Protein 5ZNG (pdb70)

B-factor: mean 65.65, std 22.38, range [36.51, 141.15]

Nearest PDB structures (foldseek):
  5zng-assembly1_C  TM=1.016E+00  e=1.341E-11  Pyricularia grisea
  2myv-assembly1_A  TM=9.259E-01  e=1.527E-09  Pyricularia grisea
  7nmm-assembly2_J  TM=7.845E-01  e=1.694E-03  Pyricularia oryzae B157
  6fud-assembly1_B  TM=8.196E-01  e=1.757E-02  Pyricularia oryzae
  7zjy-assembly1_A  TM=5.813E-01  e=7.745E-02  Pyricularia oryzae

Secondary structure (DSSP, 8-state):
-TTTT-EEEEEEEE---SHHHHHHHHHHHHTSTTEEEEEEETTTT-EEEEEEES--HHHHHHHHHHHHS-EEEEEEEE-/--SSEEEEEEETTEEEEEEEE-TTEEEEETTEEEEE-TTS-EESSB-TTS-EEEEEE-TT--

Structure (mmCIF, N/CA/C/O backbone):
data_5ZNG
#
_entry.id   5ZNG
#
_cell.length_a   66.721
_cell.length_b   66.721
_cell.length_c   108.328
_cell.angle_alpha   90.00
_cell.angle_beta   90.00
_cell.angle_gamma   120.00
#
_symmetry.space_group_name_H-M   'P 31 2 1'
#
loop_
_entity.id
_entity.type
_entity.pdbx_description
1 polymer 'NBS-LRR type protein'
2 polymer AVR1-CO39
3 water water
#
loop_
_atom_site.group_PDB
_atom_site.id
_atom_site.type_symbol
_atom_site.label_atom_id
_atom_site.label_alt_id
_atom_site.label_comp_id
_atom_site.label_asym_id
_atom_site.label_entity_id
_atom_site.label_seq_id
_atom_site.pdbx_PDB_ins_code
_atom_site.Cartn_x
_atom_site.Cartn_y
_atom_site.Cartn_z
_atom_site.occupancy
_atom_site.B_iso_or_equiv
_atom_site.auth_seq_id
_atom_site.auth_comp_id
_atom_site.auth_asym_id
_atom_site.auth_atom_id
_atom_site.pdbx_PDB_model_num
ATOM 1 N N . SER A 1 12 ? -10.421 15.124 -17.173 1.00 112.84 991 SER A N 1
ATOM 2 C CA . SER A 1 12 ? -10.154 16.061 -18.260 1.00 109.01 991 SER A CA 1
ATOM 3 C C . SER A 1 12 ? -9.300 17.243 -17.766 1.00 113.93 991 SER A C 1
ATOM 4 O O . SER A 1 12 ? -8.792 17.218 -16.644 1.00 119.25 991 SER A O 1
ATOM 7 N N . ALA A 1 13 ? -9.137 18.270 -18.609 1.00 110.45 992 ALA A N 1
ATOM 8 C CA . ALA A 1 13 ? -8.253 19.391 -18.295 1.00 101.55 992 ALA A CA 1
ATOM 9 C C . ALA A 1 13 ? -8.858 20.385 -17.308 1.00 109.41 992 ALA A C 1
ATOM 10 O O . ALA A 1 13 ? -8.110 21.137 -16.670 1.00 124.94 992 ALA A O 1
ATOM 12 N N . LEU A 1 14 ? -10.186 20.412 -17.170 1.00 106.46 993 LEU A N 1
ATOM 13 C CA . LEU A 1 14 ? -10.859 21.318 -16.247 1.00 100.48 993 LEU A CA 1
ATOM 14 C C . LEU A 1 14 ? -11.528 20.587 -15.088 1.00 102.03 993 LEU A C 1
ATOM 15 O O . LEU A 1 14 ? -12.482 21.110 -14.504 1.00 103.53 993 LEU A O 1
ATOM 20 N N . THR A 1 15 ? -11.048 19.393 -14.742 1.00 105.81 994 THR A N 1
ATOM 21 C CA . THR A 1 15 ? -11.602 18.656 -13.610 1.00 115.40 994 THR A CA 1
ATOM 22 C C . THR A 1 15 ? -11.424 19.442 -12.313 1.00 116.98 994 THR A C 1
ATOM 23 O O . THR A 1 15 ? -10.318 19.881 -11.984 1.00 113.43 994 THR A O 1
ATOM 27 N N . GLY A 1 16 ? -12.529 19.624 -11.582 1.00 111.03 995 GLY A N 1
ATOM 28 C CA . GLY A 1 16 ? -12.525 20.331 -10.319 1.00 110.23 995 GLY A CA 1
ATOM 29 C C . GLY A 1 16 ? -12.590 21.842 -10.408 1.00 101.51 995 GLY A C 1
ATOM 30 O O . GLY A 1 16 ? -12.812 22.493 -9.379 1.00 103.71 995 GLY A O 1
ATOM 31 N N . GLN A 1 17 ? -12.414 22.425 -11.594 1.00 92.98 996 GLN A N 1
ATOM 32 C CA . GLN A 1 17 ? -12.356 23.871 -11.765 1.00 95.41 996 GLN A CA 1
ATOM 33 C C . GLN A 1 17 ? -13.707 24.421 -12.207 1.00 96.37 996 GLN A C 1
ATOM 34 O O . GLN A 1 17 ? -14.375 23.848 -13.071 1.00 80.43 996 GLN A O 1
ATOM 40 N N . ARG A 1 18 ? -14.091 25.546 -11.609 1.00 83.51 997 ARG A N 1
ATOM 41 C CA . ARG A 1 18 ? -15.252 26.320 -12.027 1.00 82.37 997 ARG A CA 1
ATOM 42 C C . ARG A 1 18 ? -14.865 27.147 -13.253 1.00 75.46 997 ARG A C 1
ATOM 43 O O . ARG A 1 18 ? -14.026 28.052 -13.159 1.00 79.56 997 ARG A O 1
ATOM 51 N N . THR A 1 19 ? -15.479 26.847 -14.399 1.00 61.86 998 THR A N 1
ATOM 52 C CA . THR A 1 19 ? -15.191 27.516 -15.661 1.00 68.93 998 THR A CA 1
ATOM 53 C C . THR A 1 19 ? -16.437 28.177 -16.241 1.00 70.20 998 THR A C 1
ATOM 54 O O . THR A 1 19 ? -17.570 27.706 -16.070 1.00 58.54 998 THR A O 1
ATOM 58 N N . LYS A 1 20 ? -16.195 29.281 -16.934 1.00 54.76 999 LYS A N 1
ATOM 59 C CA . LYS A 1 20 ? -17.126 29.902 -17.861 1.00 54.72 999 LYS A CA 1
ATOM 60 C C . LYS A 1 20 ? -16.624 29.601 -19.272 1.00 56.06 999 LYS A C 1
ATOM 61 O O . LYS A 1 20 ? -15.450 29.836 -19.576 1.00 52.96 999 LYS A O 1
ATOM 67 N N . ILE A 1 21 ? -17.495 29.052 -20.115 1.00 60.08 1000 ILE A N 1
ATOM 68 C CA . ILE A 1 21 ? -17.142 28.590 -21.455 1.00 52.50 1000 ILE A CA 1
ATOM 69 C C . ILE A 1 21 ? -18.059 29.290 -22.442 1.00 54.73 1000 ILE A C 1
ATOM 70 O O . ILE A 1 21 ? -19.285 29.188 -22.325 1.00 47.73 1000 ILE A O 1
ATOM 75 N N . VAL A 1 22 ? -17.487 29.974 -23.428 1.00 48.39 1001 VAL A N 1
ATOM 76 C CA . VAL A 1 22 ? -18.292 30.729 -24.390 1.00 51.53 1001 VAL A CA 1
ATOM 77 C C . VAL A 1 22 ? -18.214 30.029 -25.744 1.00 49.63 1001 VAL A C 1
ATOM 78 O O . VAL A 1 22 ? -17.117 29.819 -26.273 1.00 46.91 1001 VAL A O 1
ATOM 82 N N . VAL A 1 23 ? -19.371 29.678 -26.311 1.00 46.17 1002 VAL A N 1
ATOM 83 C CA . VAL A 1 23 ? -19.458 28.994 -27.604 1.00 41.68 1002 VAL A CA 1
ATOM 84 C C . VAL A 1 23 ? -20.348 29.810 -28.537 1.00 43.36 1002 VAL A C 1
ATOM 85 O O . VAL A 1 23 ? -21.483 30.140 -28.177 1.00 48.92 1002 VAL A O 1
ATOM 89 N N . LYS A 1 24 ? -19.853 30.104 -29.736 1.00 43.88 1003 LYS A N 1
ATOM 90 C CA . LYS A 1 24 ? -20.702 30.658 -30.783 1.00 44.12 1003 LYS A CA 1
ATOM 91 C C . LYS A 1 24 ? -21.414 29.507 -31.482 1.00 45.40 1003 LYS A C 1
ATOM 92 O O . LYS A 1 24 ? -20.766 28.565 -31.934 1.00 48.10 1003 LYS A O 1
ATOM 98 N N . VAL A 1 25 ? -22.743 29.573 -31.543 1.00 43.00 1004 VAL A N 1
ATOM 99 C CA . VAL A 1 25 ? -23.583 28.504 -32.074 1.00 45.44 1004 VAL A CA 1
ATOM 100 C C . VAL A 1 25 ? -24.531 29.093 -33.116 1.00 50.24 1004 VAL A C 1
ATOM 101 O O . VAL A 1 25 ? -25.049 30.199 -32.942 1.00 46.90 1004 VAL A O 1
ATOM 105 N N . HIS A 1 26 ? -24.777 28.347 -34.188 1.00 49.32 1005 HIS A N 1
ATOM 106 C CA . HIS A 1 26 ? -25.814 28.716 -35.152 1.00 44.57 1005 HIS A CA 1
ATOM 107 C C . HIS A 1 26 ? -27.196 28.485 -34.536 1.00 47.54 1005 HIS A C 1
ATOM 108 O O . HIS A 1 26 ? -27.609 27.339 -34.354 1.00 51.23 1005 HIS A O 1
ATOM 115 N N . MET A 1 27 ? -27.907 29.563 -34.191 1.00 45.80 1006 MET A N 1
ATOM 116 C CA . MET A 1 27 ? -29.224 29.467 -33.547 1.00 47.73 1006 MET A CA 1
ATOM 117 C C . MET A 1 27 ? -30.084 30.627 -34.027 1.00 52.22 1006 MET A C 1
ATOM 118 O O . MET A 1 27 ? -30.367 31.565 -33.277 1.00 59.55 1006 MET A O 1
ATOM 123 N N . PRO A 1 28 ? -30.533 30.589 -35.286 1.00 51.39 1007 PRO A N 1
ATOM 124 C CA . PRO A 1 28 ? -31.155 31.789 -35.869 1.00 64.21 1007 PRO A CA 1
ATOM 125 C C . PRO A 1 28 ? -32.572 32.093 -35.391 1.00 73.31 1007 PRO A C 1
ATOM 126 O O . PRO A 1 28 ? -33.136 33.098 -35.836 1.00 81.14 1007 PRO A O 1
ATOM 130 N N . CYS A 1 29 ? -33.188 31.281 -34.530 1.00 70.15 1008 CYS A N 1
ATOM 131 C CA . CYS A 1 29 ? -34.535 31.577 -34.053 1.00 68.45 1008 CYS A CA 1
ATOM 132 C C . CYS A 1 29 ? -34.692 31.075 -32.626 1.00 64.19 1008 CYS A C 1
ATOM 133 O O . CYS A 1 29 ? -33.813 30.407 -32.081 1.00 61.89 1008 CYS A O 1
ATOM 136 N N . GLY A 1 30 ? -35.847 31.395 -32.030 1.00 56.87 1009 GLY A N 1
ATOM 137 C CA . GLY A 1 30 ? -36.096 31.032 -30.645 1.00 62.06 1009 GLY A CA 1
ATOM 138 C C . GLY A 1 30 ? -36.170 29.534 -30.413 1.00 60.93 1009 GLY A C 1
ATOM 139 O O . GLY A 1 30 ? -35.784 29.050 -29.348 1.00 66.85 1009 GLY A O 1
ATOM 140 N N . LYS A 1 31 ? -36.674 28.782 -31.393 1.00 59.12 1010 LYS A N 1
ATOM 141 C CA . LYS A 1 31 ? -36.725 27.326 -31.271 1.00 60.72 1010 LYS A CA 1
ATOM 142 C C . LYS A 1 31 ? -35.323 26.737 -31.190 1.00 62.73 1010 LYS A C 1
ATOM 143 O O . LYS A 1 31 ? -35.040 25.880 -30.345 1.00 63.90 1010 LYS A O 1
ATOM 149 N N . SER A 1 32 ? -34.426 27.180 -32.075 1.00 60.46 1011 SER A N 1
ATOM 150 C CA . SER A 1 32 ? -33.089 26.610 -32.071 1.00 61.77 1011 SER A CA 1
ATOM 151 C C . SER A 1 32 ? -32.280 27.103 -30.874 1.00 55.94 1011 SER A C 1
ATOM 152 O O . SER A 1 32 ? -31.410 26.375 -30.386 1.00 59.09 1011 SER A O 1
ATOM 155 N N . ARG A 1 33 ? -32.573 28.310 -30.364 1.00 49.10 1012 ARG A N 1
ATOM 156 C CA . ARG A 1 33 ? -31.912 28.780 -29.142 1.00 56.19 1012 ARG A CA 1
ATOM 157 C C . ARG A 1 33 ? -32.311 27.937 -27.938 1.00 56.15 1012 ARG A C 1
ATOM 158 O O . ARG A 1 33 ? -31.461 27.579 -27.113 1.00 53.88 1012 ARG A O 1
ATOM 166 N N . ALA A 1 34 ? -33.601 27.620 -27.815 1.00 59.08 1013 ALA A N 1
ATOM 167 C CA . ALA A 1 34 ? -34.052 26.746 -26.734 1.00 58.01 1013 ALA A CA 1
ATOM 168 C C . ALA A 1 34 ? -33.408 25.371 -26.845 1.00 52.93 1013 ALA A C 1
ATOM 169 O O . ALA A 1 34 ? -32.992 24.789 -25.838 1.00 60.96 1013 ALA A O 1
ATOM 171 N N . LYS A 1 35 ? -33.321 24.838 -28.067 1.00 56.15 1014 LYS A N 1
ATOM 172 C CA . LYS A 1 35 ? -32.718 23.527 -28.277 1.00 64.72 1014 LYS A CA 1
ATOM 173 C C . LYS A 1 35 ? -31.238 23.536 -27.913 1.00 62.21 1014 LYS A C 1
ATOM 174 O O . LYS A 1 35 ? -30.751 22.610 -27.250 1.00 59.42 1014 LYS A O 1
ATOM 180 N N . ALA A 1 36 ? -30.505 24.573 -28.336 1.00 46.52 1015 ALA A N 1
ATOM 181 C CA . ALA A 1 36 ? -29.075 24.610 -28.069 1.00 44.70 1015 ALA A CA 1
ATOM 182 C C . ALA A 1 36 ? -28.796 24.774 -26.576 1.00 47.45 1015 ALA A C 1
ATOM 183 O O . ALA A 1 36 ? -27.858 24.170 -26.050 1.00 46.54 1015 ALA A O 1
ATOM 185 N N . MET A 1 37 ? -29.586 25.591 -25.875 1.00 45.74 1016 MET A N 1
ATOM 186 C CA . MET A 1 37 ? -29.380 25.735 -24.437 1.00 46.67 1016 MET A CA 1
ATOM 187 C C . MET A 1 37 ? -29.615 24.414 -23.729 1.00 45.75 1016 MET A C 1
ATOM 188 O O . MET A 1 37 ? -28.817 23.997 -22.882 1.00 49.03 1016 MET A O 1
ATOM 193 N N . ALA A 1 38 ? -30.713 23.734 -24.073 1.00 49.43 1017 ALA A N 1
ATOM 194 C CA . ALA A 1 38 ? -31.001 22.442 -23.459 1.00 51.98 1017 ALA A CA 1
ATOM 195 C C . ALA A 1 38 ? -29.893 21.435 -23.744 1.00 50.90 1017 ALA A C 1
ATOM 196 O O . ALA A 1 38 ? -29.534 20.635 -22.870 1.00 52.63 1017 ALA A O 1
ATOM 198 N N . LEU A 1 39 ? -29.317 21.475 -24.954 1.00 47.19 1018 LEU A N 1
ATOM 199 C CA . LEU A 1 39 ? -28.202 20.583 -25.274 1.00 47.54 1018 LEU A CA 1
ATOM 200 C C . LEU A 1 39 ? -27.006 20.854 -24.380 1.00 47.57 1018 LEU A C 1
ATOM 201 O O . LEU A 1 39 ? -26.437 19.933 -23.781 1.00 50.24 1018 LEU A O 1
ATOM 206 N N . ALA A 1 40 ? -26.579 22.116 -24.318 1.00 39.58 1019 ALA A N 1
ATOM 207 C CA . ALA A 1 40 ? -25.478 22.474 -23.433 1.00 41.53 1019 ALA A CA 1
ATOM 208 C C . ALA A 1 40 ? -25.769 22.060 -22.000 1.00 43.65 1019 ALA A C 1
ATOM 209 O O . ALA A 1 40 ? -24.897 21.518 -21.315 1.00 44.11 1019 ALA A O 1
ATOM 211 N N . ALA A 1 41 ? -26.996 22.298 -21.529 1.00 43.35 1020 ALA A N 1
ATOM 212 C CA . ALA A 1 41 ? -27.340 21.954 -20.153 1.00 44.31 1020 ALA A CA 1
ATOM 213 C C . ALA A 1 41 ? -27.233 20.464 -19.876 1.00 52.82 1020 ALA A C 1
ATOM 214 O O . ALA A 1 41 ? -27.128 20.074 -18.709 1.00 50.72 1020 ALA A O 1
ATOM 216 N N . SER A 1 42 ? -27.271 19.618 -20.909 1.00 51.67 1021 SER A N 1
ATOM 217 C CA . SER A 1 42 ? -27.211 18.178 -20.688 1.00 47.02 1021 SER A CA 1
ATOM 218 C C . SER A 1 42 ? -25.787 17.675 -20.493 1.00 52.18 1021 SER A C 1
ATOM 219 O O . SER A 1 42 ? -25.597 16.492 -20.192 1.00 60.55 1021 SER A O 1
ATOM 222 N N . VAL A 1 43 ? -24.790 18.526 -20.654 1.00 47.25 1022 VAL A N 1
ATOM 223 C CA . VAL A 1 43 ? -23.401 18.076 -20.568 1.00 50.93 1022 VAL A CA 1
ATOM 224 C C . VAL A 1 43 ? -22.974 18.038 -19.108 1.00 57.64 1022 VAL A C 1
ATOM 225 O O . VAL A 1 43 ? -23.247 18.970 -18.337 1.00 48.20 1022 VAL A O 1
ATOM 229 N N . ASN A 1 44 ? -22.298 16.959 -18.728 1.00 61.07 1023 ASN A N 1
ATOM 230 C CA . ASN A 1 44 ? -21.967 16.737 -17.329 1.00 64.45 1023 ASN A CA 1
ATOM 231 C C . ASN A 1 44 ? -21.212 17.935 -16.759 1.00 65.64 1023 ASN A C 1
ATOM 232 O O . ASN A 1 44 ? -20.301 18.470 -17.400 1.00 57.42 1023 ASN A O 1
ATOM 237 N N . GLY A 1 45 ? -21.627 18.389 -15.576 1.00 58.02 1024 GLY A N 1
ATOM 238 C CA . GLY A 1 45 ? -20.991 19.506 -14.913 1.00 51.31 1024 GLY A CA 1
ATOM 239 C C . GLY A 1 45 ? -21.619 20.864 -15.171 1.00 59.45 1024 GLY A C 1
ATOM 240 O O . GLY A 1 45 ? -21.245 21.836 -14.501 1.00 54.28 1024 GLY A O 1
ATOM 241 N N . VAL A 1 46 ? -22.554 20.978 -16.112 1.00 55.36 1025 VAL A N 1
ATOM 242 C CA . VAL A 1 46 ? -23.087 22.292 -16.464 1.00 50.94 1025 VAL A CA 1
ATOM 243 C C . VAL A 1 46 ? -24.146 22.711 -15.450 1.00 57.33 1025 VAL A C 1
ATOM 244 O O . VAL A 1 46 ? -25.114 21.979 -15.192 1.00 50.26 1025 VAL A O 1
ATOM 248 N N . ASP A 1 47 ? -23.953 23.895 -14.860 1.00 50.57 1026 ASP A N 1
ATOM 249 C CA . ASP A 1 47 ? -24.882 24.449 -13.882 1.00 57.55 1026 ASP A CA 1
ATOM 250 C C . ASP A 1 47 ? -25.866 25.443 -14.486 1.00 55.51 1026 ASP A C 1
ATOM 251 O O . ASP A 1 47 ? -27.033 25.486 -14.065 1.00 45.50 1026 ASP A O 1
ATOM 256 N N . SER A 1 48 ? -25.421 26.255 -15.449 1.00 44.53 1027 SER A N 1
ATOM 257 C CA . SER A 1 48 ? -26.265 27.285 -16.047 1.00 47.15 1027 SER A CA 1
ATOM 258 C C . SER A 1 48 ? -25.812 27.546 -17.475 1.00 50.45 1027 SER A C 1
ATOM 259 O O . SER A 1 48 ? -24.641 27.365 -17.813 1.00 44.91 1027 SER A O 1
ATOM 262 N N . VAL A 1 49 ? -26.753 27.996 -18.299 1.00 43.28 1028 VAL A N 1
ATOM 263 C CA . VAL A 1 49 ? -26.501 28.389 -19.679 1.00 42.87 1028 VAL A CA 1
ATOM 264 C C . VAL A 1 49 ? -27.203 29.715 -19.915 1.00 52.29 1028 VAL A C 1
ATOM 265 O O . VAL A 1 49 ? -28.344 29.905 -19.482 1.00 50.29 1028 VAL A O 1
ATOM 269 N N . GLU A 1 50 ? -26.539 30.619 -20.625 1.00 51.75 1029 GLU A N 1
ATOM 270 C CA . GLU A 1 50 ? -27.092 31.934 -20.907 1.00 48.24 1029 GLU A CA 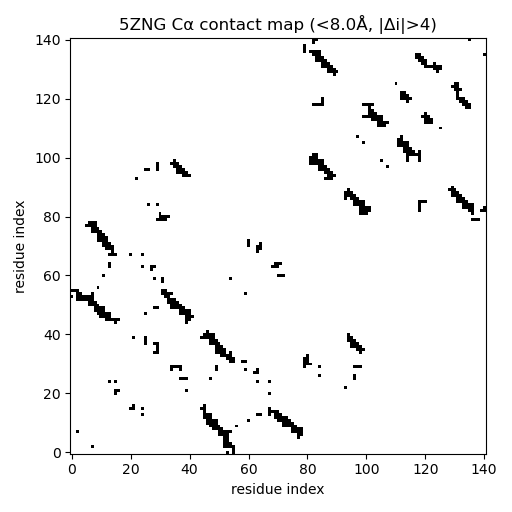1
ATOM 271 C C . GLU A 1 50 ? -26.861 32.281 -22.371 1.00 53.28 1029 GLU A C 1
ATOM 272 O O . GLU A 1 50 ? -25.789 32.010 -22.910 1.00 55.49 1029 GLU A O 1
ATOM 278 N N . ILE A 1 51 ? -27.867 32.857 -23.016 1.00 48.79 1030 ILE A N 1
ATOM 279 C CA . ILE A 1 51 ? -27.735 33.362 -24.383 1.00 53.70 1030 ILE A CA 1
ATOM 280 C C . ILE A 1 51 ? -27.270 34.812 -24.320 1.00 52.38 1030 ILE A C 1
ATOM 281 O O . ILE A 1 51 ? -27.858 35.617 -23.588 1.00 59.21 1030 ILE A O 1
ATOM 286 N N . THR A 1 52 ? -26.228 35.160 -25.093 1.00 46.74 1031 THR A N 1
ATOM 287 C CA . THR A 1 52 ? -25.709 36.527 -25.111 1.00 53.78 1031 THR A CA 1
ATOM 288 C C . THR A 1 52 ? -25.329 36.934 -26.534 1.00 57.67 1031 THR A C 1
ATOM 289 O O . THR A 1 52 ? -25.437 36.152 -27.485 1.00 52.98 1031 THR A O 1
ATOM 293 N N . GLY A 1 53 ? -24.852 38.168 -26.661 1.00 61.54 1032 GLY A N 1
ATOM 294 C CA . GLY A 1 53 ? -24.524 38.809 -27.925 1.00 62.67 1032 GLY A CA 1
ATOM 295 C C . GLY A 1 53 ? -25.705 39.562 -28.502 1.00 67.38 1032 GLY A C 1
ATOM 296 O O . GLY A 1 53 ? -26.867 39.180 -28.345 1.00 65.38 1032 GLY A O 1
ATOM 297 N N . GLU A 1 54 ? -25.399 40.663 -29.194 1.00 74.01 1033 GLU A N 1
ATOM 298 C CA . GLU A 1 54 ? -26.470 41.456 -29.789 1.00 87.86 1033 GLU A CA 1
ATOM 299 C C . GLU A 1 54 ? -27.264 40.637 -30.806 1.00 81.17 1033 GLU A C 1
ATOM 300 O O . GLU A 1 54 ? -28.461 40.884 -31.011 1.00 78.76 1033 GLU A O 1
ATOM 306 N N . ASP A 1 55 ? -26.632 39.635 -31.415 1.00 70.99 1034 ASP A N 1
ATOM 307 C CA . ASP A 1 55 ? -27.290 38.742 -32.356 1.00 69.73 1034 ASP A CA 1
ATOM 308 C C . ASP A 1 55 ? -27.755 37.442 -31.704 1.00 71.18 1034 ASP A C 1
ATOM 309 O O . ASP A 1 55 ? -28.162 36.513 -32.417 1.00 65.82 1034 ASP A O 1
ATOM 314 N N . LYS A 1 56 ? -27.706 37.360 -30.369 1.00 63.75 1035 LYS A N 1
A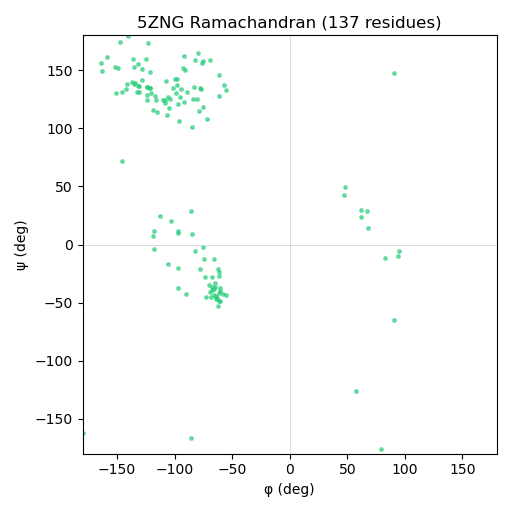TOM 315 C CA . LYS A 1 56 ? -28.135 36.179 -29.611 1.00 58.54 1035 LYS A CA 1
ATOM 316 C C . LYS A 1 56 ? -27.553 34.890 -30.191 1.00 50.66 1035 LYS A C 1
ATOM 317 O O . LYS A 1 56 ? -28.257 33.899 -30.406 1.00 56.09 1035 LYS A O 1
ATOM 323 N N . ASP A 1 57 ? -26.237 34.901 -30.424 1.00 52.04 1036 ASP A N 1
ATOM 324 C CA . ASP A 1 57 ? -25.552 33.803 -31.100 1.00 50.14 1036 ASP A CA 1
ATOM 325 C C . ASP A 1 57 ? -24.474 33.130 -30.248 1.00 54.51 1036 ASP A C 1
ATOM 326 O O . ASP A 1 57 ? -23.747 32.271 -30.766 1.00 50.57 1036 ASP A O 1
ATOM 331 N N . ARG A 1 58 ? -24.358 33.474 -28.962 1.00 50.95 1037 ARG A N 1
ATOM 332 C CA . ARG A 1 58 ? -23.352 32.896 -28.073 1.00 48.86 1037 ARG A CA 1
ATOM 333 C C . ARG A 1 58 ? -24.020 32.272 -26.861 1.00 47.69 1037 ARG A C 1
ATOM 334 O O . ARG A 1 58 ? -24.915 32.872 -26.260 1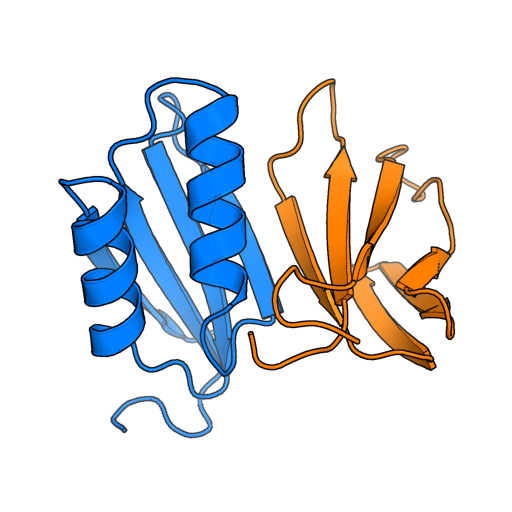.00 47.25 1037 ARG A O 1
ATOM 342 N N . LEU A 1 59 ? -23.564 31.077 -26.501 1.00 40.89 1038 LEU A N 1
ATOM 343 C CA . LEU A 1 59 ? -23.939 30.415 -25.257 1.00 44.91 1038 LEU A CA 1
ATOM 344 C C . LEU A 1 59 ? -22.830 30.641 -24.245 1.00 53.14 1038 LEU A C 1
ATOM 345 O O . LEU A 1 59 ? -21.653 30.424 -24.560 1.00 50.93 1038 LEU A O 1
ATOM 350 N N . VAL A 1 60 ? -23.199 31.073 -23.044 1.00 50.45 1039 VAL A N 1
ATOM 351 C CA . VAL A 1 60 ? -22.280 31.146 -21.917 1.00 47.89 1039 VAL A CA 1
ATOM 352 C C . VAL A 1 60 ? -22.650 30.008 -20.980 1.00 51.16 1039 VAL A C 1
ATOM 353 O O . VAL A 1 60 ? -23.728 30.012 -20.373 1.00 45.37 1039 VAL A O 1
ATOM 357 N N . VAL A 1 61 ? -21.761 29.031 -20.880 1.00 47.28 1040 VAL A N 1
ATOM 358 C CA . VAL A 1 61 ? -21.977 27.802 -20.130 1.00 45.30 1040 VAL A CA 1
ATOM 359 C C . VAL A 1 61 ? -21.099 27.852 -18.888 1.00 54.07 1040 VAL A C 1
ATOM 360 O O . VAL A 1 61 ? -19.876 28.012 -18.991 1.00 48.03 1040 VAL A O 1
ATOM 364 N N . VAL A 1 62 ? -21.705 27.707 -17.717 1.00 49.76 1041 VAL A N 1
ATOM 365 C CA . VAL A 1 62 ? -20.979 27.778 -16.454 1.00 49.22 1041 VAL A CA 1
ATOM 366 C C . VAL A 1 62 ? -21.167 26.470 -15.703 1.00 53.43 1041 VAL A C 1
ATOM 367 O O . VAL A 1 62 ? -22.287 25.957 -15.606 1.00 58.23 1041 VAL A O 1
ATOM 371 N N . GLY A 1 63 ? -20.076 25.944 -15.162 1.00 56.09 1042 GLY A N 1
ATOM 372 C CA . GLY A 1 63 ? -20.165 24.793 -14.284 1.00 57.38 1042 GLY A CA 1
ATOM 373 C C . GLY A 1 63 ? -18.795 24.391 -13.789 1.00 65.35 1042 GLY A C 1
ATOM 374 O O . GLY A 1 63 ? -17.841 25.171 -13.853 1.00 72.53 1042 GLY A O 1
ATOM 375 N N . ARG A 1 64 ? -18.703 23.158 -13.299 1.00 68.82 1043 ARG A N 1
ATOM 376 C CA . ARG A 1 64 ? -17.467 22.639 -12.733 1.00 68.16 1043 ARG A CA 1
ATOM 377 C C . ARG A 1 64 ? -17.190 21.266 -13.328 1.00 64.46 1043 ARG A C 1
ATOM 378 O O . ARG A 1 64 ? -18.101 20.444 -13.457 1.00 69.22 1043 ARG A O 1
ATOM 386 N N . GLY A 1 65 ? -15.934 21.024 -13.700 1.00 65.62 1044 GLY A N 1
ATOM 387 C CA . GLY A 1 65 ? -15.573 19.776 -14.351 1.00 60.63 1044 GLY A CA 1
ATOM 388 C C . GLY A 1 65 ? -16.160 19.581 -15.738 1.00 65.05 1044 GLY A C 1
ATOM 389 O O . GLY A 1 65 ? -16.386 18.437 -16.153 1.00 68.67 1044 GLY A O 1
ATOM 390 N N . ILE A 1 66 ? -16.420 20.656 -16.471 1.00 55.58 1045 ILE A N 1
ATOM 391 C CA . ILE A 1 66 ? -17.016 20.524 -17.802 1.00 59.87 1045 ILE A CA 1
ATOM 392 C C . ILE A 1 66 ? -15.964 20.086 -18.817 1.00 63.92 1045 ILE A C 1
ATOM 393 O O . ILE A 1 66 ? -14.863 20.650 -18.882 1.00 60.70 1045 ILE A O 1
ATOM 398 N N . ASP A 1 67 ? -16.318 19.090 -19.637 1.00 61.50 1046 ASP A N 1
ATOM 399 C CA . ASP A 1 67 ? -15.510 18.650 -20.768 1.00 58.77 1046 ASP A CA 1
ATOM 400 C C . ASP A 1 67 ? -15.803 19.512 -21.989 1.00 59.15 1046 ASP A C 1
ATOM 401 O O . ASP A 1 67 ? -16.793 19.279 -22.692 1.00 53.44 1046 ASP A O 1
ATOM 406 N N . PRO A 1 68 ? -14.946 20.482 -22.311 1.00 61.13 1047 PRO A N 1
ATOM 407 C CA . PRO A 1 68 ? -15.286 21.388 -23.413 1.00 52.18 1047 PRO A CA 1
ATOM 408 C C . PRO A 1 68 ? -15.290 20.697 -24.767 1.00 48.32 1047 PRO A C 1
ATOM 409 O O . PRO A 1 68 ? -16.049 21.115 -25.654 1.00 46.59 1047 PRO A O 1
ATOM 413 N N . VAL A 1 69 ? -14.497 19.637 -24.943 1.00 47.77 1048 VAL A N 1
ATOM 414 C CA . VAL A 1 69 ? -14.516 18.878 -26.197 1.00 50.02 1048 VAL A CA 1
ATOM 415 C C . VAL A 1 69 ? -15.902 18.298 -26.446 1.00 53.02 1048 VAL A C 1
ATOM 416 O O . VAL A 1 69 ? -16.472 18.448 -27.533 1.00 46.77 1048 VAL A O 1
ATOM 420 N N . ARG A 1 70 ? -16.479 17.652 -25.429 1.00 50.15 1049 ARG A N 1
ATOM 421 C CA . ARG A 1 70 ? -17.794 17.037 -25.596 1.00 49.93 1049 ARG A CA 1
ATOM 422 C C . ARG A 1 70 ? -18.869 18.096 -25.828 1.00 56.92 1049 ARG A C 1
ATOM 423 O O . ARG A 1 70 ? -19.782 17.904 -26.646 1.00 50.59 1049 ARG A O 1
ATOM 431 N N . LEU A 1 71 ? -18.765 19.228 -25.128 1.00 46.99 1050 LEU A N 1
ATOM 432 C CA . LEU A 1 71 ? -19.745 20.296 -25.284 1.00 45.36 1050 LEU A CA 1
ATOM 433 C C . LEU A 1 71 ? -19.771 20.828 -26.719 1.00 49.93 1050 LEU A C 1
ATOM 434 O O . LEU A 1 71 ? -20.837 20.937 -27.335 1.00 48.74 1050 LEU A O 1
ATOM 439 N N . VAL A 1 72 ? -18.609 21.140 -27.283 1.00 46.40 1051 VAL A N 1
ATOM 440 C CA . VAL A 1 72 ? -18.603 21.679 -28.641 1.00 49.78 1051 VAL A CA 1
ATOM 441 C C . VAL A 1 72 ? -19.010 20.611 -29.649 1.00 51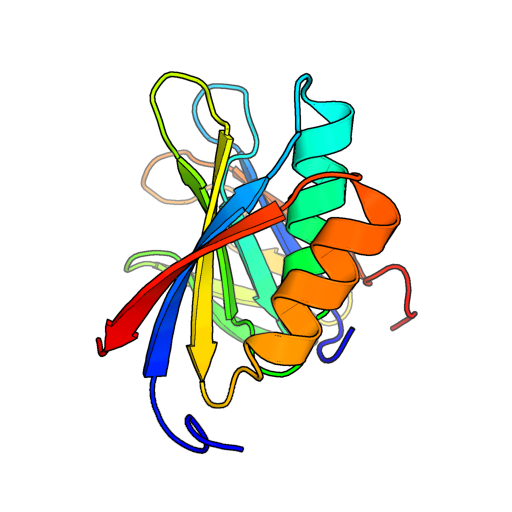.73 1051 VAL A C 1
ATOM 442 O O . VAL A 1 72 ? -19.740 20.891 -30.609 1.00 49.92 1051 VAL A O 1
ATOM 446 N N . ALA A 1 73 ? -18.529 19.380 -29.468 1.00 48.60 1052 ALA A N 1
ATOM 447 C CA . ALA A 1 73 ? -18.877 18.319 -30.408 1.00 50.42 1052 ALA A CA 1
ATOM 448 C C . ALA A 1 73 ? -20.388 18.132 -30.487 1.00 55.26 1052 ALA A C 1
ATOM 449 O O . ALA A 1 73 ? -20.951 17.993 -31.579 1.00 46.71 1052 ALA A O 1
ATOM 451 N N . LEU A 1 74 ? -21.064 18.157 -29.341 1.00 46.38 1053 LEU A N 1
ATOM 452 C CA . LEU A 1 74 ? -22.507 17.953 -29.330 1.00 49.60 1053 LEU A CA 1
ATOM 453 C C . LEU A 1 74 ? -23.230 19.130 -29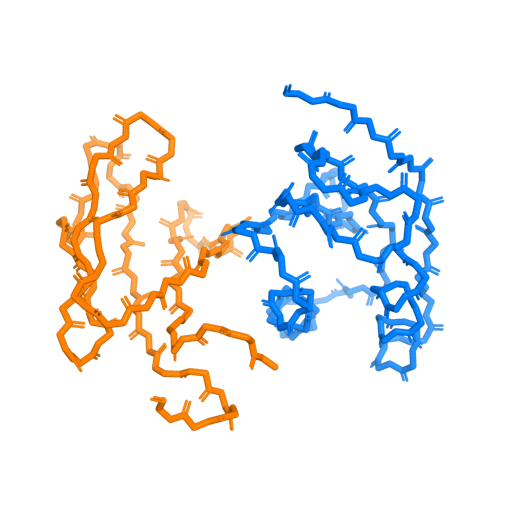.978 1.00 47.62 1053 LEU A C 1
ATOM 454 O O . LEU A 1 74 ? -24.159 18.942 -30.775 1.00 49.44 1053 LEU A O 1
ATOM 459 N N . LEU A 1 75 ? -22.835 20.359 -29.635 1.00 45.09 1054 LEU A N 1
ATOM 460 C CA . LEU A 1 75 ? -23.473 21.519 -30.252 1.00 41.11 1054 LEU A CA 1
ATOM 461 C C . LEU A 1 75 ? -23.267 21.502 -31.759 1.00 48.41 1054 LEU A C 1
ATOM 462 O O . LEU A 1 75 ? -24.187 21.796 -32.535 1.00 48.51 1054 LEU A O 1
ATOM 467 N N . ARG A 1 76 ? -22.071 21.116 -32.191 1.00 47.84 1055 ARG A N 1
ATOM 468 C CA . ARG A 1 76 ? -21.755 21.126 -33.613 1.00 56.38 1055 ARG A CA 1
ATOM 469 C C . ARG A 1 76 ? -22.575 20.088 -34.376 1.00 59.56 1055 ARG A C 1
ATOM 470 O O . ARG A 1 76 ? -23.005 20.343 -35.503 1.00 55.89 1055 ARG A O 1
ATOM 478 N N . GLU A 1 77 ? -22.823 18.921 -33.773 1.00 61.39 1056 GLU A N 1
ATOM 479 C CA . GLU A 1 77 ? -23.552 17.863 -34.476 1.00 68.16 1056 GLU A CA 1
ATOM 480 C C . GLU A 1 77 ? -25.027 18.222 -34.664 1.00 65.49 1056 GLU A C 1
ATOM 481 O O . GLU A 1 77 ? -25.632 17.879 -35.685 1.00 86.25 1056 GLU A O 1
ATOM 487 N N . LYS A 1 78 ? -25.616 18.926 -33.695 1.00 54.19 1057 LYS A N 1
ATOM 488 C CA . LYS A 1 78 ? -27.052 19.192 -33.694 1.00 50.93 1057 LYS A CA 1
ATOM 489 C C . LYS A 1 78 ? -27.420 20.554 -34.268 1.00 50.97 1057 LYS A C 1
ATOM 490 O O . LYS A 1 78 ? -28.580 20.758 -34.646 1.00 62.99 1057 LYS A O 1
ATOM 496 N N . CYS A 1 79 ? -26.476 21.491 -34.325 1.00 46.80 1058 CYS A N 1
ATOM 497 C CA . CYS A 1 79 ? -26.716 22.809 -34.900 1.00 49.59 1058 CYS A CA 1
ATOM 498 C C . CYS A 1 79 ? -25.847 23.101 -36.118 1.00 47.50 1058 CYS A C 1
ATOM 499 O O . CYS A 1 79 ? -25.995 24.166 -36.720 1.00 52.83 1058 CYS A O 1
ATOM 502 N N . GLY A 1 80 ? -24.930 22.212 -36.482 1.00 56.09 1059 GLY A N 1
ATOM 503 C CA . GLY A 1 80 ? -24.098 22.456 -37.641 1.00 53.85 1059 GLY A CA 1
ATOM 504 C C . GLY A 1 80 ? -22.796 23.184 -37.356 1.00 45.61 1059 GLY A C 1
ATOM 505 O O . GLY A 1 80 ? -21.710 22.637 -37.579 1.00 51.81 1059 GLY A O 1
ATOM 506 N N . LEU A 1 81 ? -22.902 24.432 -36.904 1.00 44.75 1060 LEU A N 1
ATOM 507 C CA . LEU A 1 81 ? -21.764 25.308 -36.635 1.00 49.20 1060 LEU A CA 1
ATOM 508 C C . LEU A 1 81 ? -21.734 25.630 -35.146 1.00 48.72 1060 LEU A C 1
ATOM 509 O O . LEU A 1 81 ? -22.718 26.139 -34.597 1.00 45.45 1060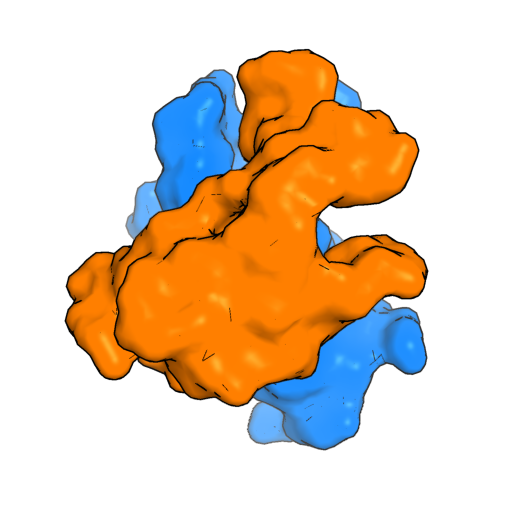 LEU A O 1
ATOM 514 N N . ALA A 1 82 ? -20.613 25.352 -34.506 1.00 44.39 1061 ALA A N 1
ATOM 515 C CA . ALA A 1 82 ? -20.383 25.782 -33.137 1.00 49.78 1061 ALA A CA 1
ATOM 516 C C . ALA A 1 82 ? -18.890 25.971 -32.988 1.00 54.67 1061 ALA A C 1
ATOM 517 O O . ALA A 1 82 ? -18.123 25.088 -33.383 1.00 52.64 1061 ALA A O 1
ATOM 519 N N . GLU A 1 83 ? -18.468 27.112 -32.455 1.00 45.05 1062 GLU A N 1
ATOM 520 C CA . GLU A 1 83 ? -17.044 27.314 -32.243 1.00 48.50 1062 GLU A CA 1
ATOM 521 C C . GLU A 1 83 ? -16.787 27.810 -30.828 1.00 48.82 1062 GLU A C 1
ATOM 522 O O . GLU A 1 83 ? -17.508 28.674 -30.310 1.00 49.13 1062 GLU A O 1
ATOM 528 N N . LEU A 1 84 ? -15.770 27.230 -30.209 1.00 44.78 1063 LEU A N 1
ATOM 529 C CA . LEU A 1 84 ? -15.352 27.584 -28.866 1.00 44.29 1063 LEU A CA 1
ATOM 530 C C . LEU A 1 84 ? -14.613 28.923 -28.903 1.00 47.40 1063 LEU A C 1
ATOM 531 O O . LEU A 1 84 ? -13.583 29.054 -29.571 1.00 52.50 1063 LEU A O 1
ATOM 536 N N . LEU A 1 85 ? -15.148 29.929 -28.214 1.00 44.82 1064 LEU A N 1
ATOM 537 C CA . LEU A 1 85 ? -14.470 31.221 -28.199 1.00 46.80 1064 LEU A CA 1
ATOM 538 C C . LEU A 1 85 ? -13.482 31.336 -27.050 1.00 51.19 1064 LEU A C 1
ATOM 539 O O . LEU A 1 85 ? -12.378 31.846 -27.241 1.00 45.95 1064 LEU A O 1
ATOM 544 N N . MET A 1 86 ? -13.853 30.881 -25.857 1.00 44.16 1065 MET A N 1
ATOM 545 C CA . MET A 1 86 ? -12.914 30.995 -24.752 1.00 53.25 1065 MET A CA 1
ATOM 546 C C . MET A 1 86 ? -13.363 30.083 -23.627 1.00 53.78 1065 MET A C 1
ATOM 547 O O . MET A 1 86 ? -14.551 29.741 -23.517 1.00 50.05 1065 MET A O 1
ATOM 552 N N . VAL A 1 87 ? -12.396 29.708 -22.796 1.00 48.71 1066 VAL A N 1
ATOM 553 C CA . VAL A 1 87 ? -12.612 29.064 -21.507 1.00 56.12 1066 VAL A CA 1
ATOM 554 C C . VAL A 1 87 ? -11.919 29.912 -20.455 1.00 64.41 1066 VAL A C 1
ATOM 555 O O . VAL A 1 87 ? -10.774 30.333 -20.654 1.00 61.28 1066 VAL A O 1
ATOM 559 N N . GLU A 1 88 ? -12.601 30.156 -19.333 1.00 64.17 1067 GLU A N 1
ATOM 560 C CA . GLU A 1 88 ? -12.081 31.084 -18.339 1.00 67.12 1067 GLU A CA 1
ATOM 561 C C . GLU A 1 88 ? -12.538 30.655 -16.949 1.00 76.84 1067 GLU A C 1
ATOM 562 O O . GLU A 1 88 ? -13.578 30.009 -16.793 1.00 77.39 1067 GLU A O 1
ATOM 568 N N . LEU A 1 89 ? -11.737 30.994 -15.940 1.00 89.34 1068 LEU A N 1
ATOM 569 C CA . LEU A 1 89 ? -12.037 30.677 -14.549 1.00 91.88 1068 LEU A CA 1
ATOM 570 C C . LEU A 1 89 ? -12.999 31.688 -13.933 1.00 100.35 1068 LEU A C 1
ATOM 571 O O . LEU A 1 89 ? -13.128 32.821 -14.395 1.00 104.28 1068 LEU A O 1
ATOM 576 N N . VAL A 1 90 ? -13.665 31.262 -12.863 1.00 104.44 1069 VAL A N 1
ATOM 577 C CA . VAL A 1 90 ? -14.385 32.188 -11.989 1.00 111.80 1069 VAL A CA 1
ATOM 578 C C . VAL A 1 90 ? -14.612 31.554 -10.623 1.00 103.44 1069 VAL A C 1
ATOM 579 O O . VAL A 1 90 ? -13.658 31.264 -9.907 1.00 110.85 1069 VAL A O 1
ATOM 583 N N . ALA B 2 2 ? -27.847 14.137 -20.236 1.00 110.97 22 ALA C N 1
ATOM 584 C CA . ALA B 2 2 ? -28.318 14.932 -19.105 1.00 112.37 22 ALA C CA 1
ATOM 585 C C . ALA B 2 2 ? -27.883 14.300 -17.782 1.00 114.76 22 ALA C C 1
ATOM 586 O O . ALA B 2 2 ? -28.102 13.112 -17.530 1.00 121.78 22 ALA C O 1
ATOM 588 N N . TRP B 2 3 ? -27.263 15.119 -16.934 1.00 98.81 23 TRP C N 1
ATOM 589 C CA . TRP B 2 3 ? -26.621 14.641 -15.724 1.00 83.10 23 TRP C CA 1
ATOM 590 C C . TRP B 2 3 ? -27.393 14.963 -14.450 1.00 72.41 23 TRP C C 1
ATOM 591 O O . TRP B 2 3 ? -27.118 14.353 -13.415 1.00 90.28 23 TRP C O 1
ATOM 602 N N . LYS B 2 4 ? -28.344 15.890 -14.497 1.00 58.22 24 LYS C N 1
ATOM 603 C CA . LYS B 2 4 ? -29.198 16.211 -13.362 1.00 65.31 24 LYS C CA 1
ATOM 604 C C . LYS B 2 4 ? -30.659 16.078 -13.777 1.00 58.79 24 LYS C C 1
ATOM 605 O O . LYS B 2 4 ? -30.991 16.131 -14.966 1.00 60.59 24 LYS C O 1
ATOM 611 N N . ASP B 2 5 ? -31.525 15.918 -12.772 1.00 59.70 25 ASP C N 1
ATOM 612 C CA . ASP B 2 5 ? -32.922 15.540 -13.009 1.00 60.16 25 ASP C CA 1
ATOM 613 C C . ASP B 2 5 ? -33.704 16.614 -13.767 1.00 56.87 25 ASP C C 1
ATOM 614 O O . ASP B 2 5 ? -34.584 16.288 -14.574 1.00 60.42 25 ASP C O 1
ATOM 619 N N . CYS B 2 6 ? -33.432 17.898 -13.495 1.00 53.11 26 CYS C N 1
ATOM 620 C CA . CYS B 2 6 ? -34.341 18.989 -13.849 1.00 52.09 26 CYS C CA 1
ATOM 621 C C . CYS B 2 6 ? -33.633 20.084 -14.626 1.00 55.81 26 CYS C C 1
ATOM 622 O O . CYS B 2 6 ? -32.444 20.362 -14.418 1.00 50.02 26 CYS C O 1
ATOM 625 N N . ILE B 2 7 ? -34.415 20.752 -15.467 1.00 45.02 27 ILE C N 1
ATOM 626 C CA . ILE B 2 7 ? -34.035 21.983 -16.147 1.00 49.08 27 ILE C CA 1
ATOM 627 C C . ILE B 2 7 ? -34.969 23.089 -15.667 1.00 49.56 27 ILE C C 1
ATOM 628 O O . ILE B 2 7 ? -36.195 22.933 -15.729 1.00 50.26 27 ILE C O 1
ATOM 633 N N . ILE B 2 8 ? -34.402 24.203 -15.213 1.00 47.48 28 ILE C N 1
ATOM 634 C CA . ILE B 2 8 ? -35.178 25.366 -14.786 1.00 45.38 28 ILE C CA 1
ATOM 635 C C . ILE B 2 8 ? -34.987 26.457 -15.829 1.00 52.42 28 ILE C C 1
ATOM 636 O O . ILE B 2 8 ? -33.854 26.880 -16.087 1.00 48.96 28 ILE C O 1
ATOM 641 N N . GLN B 2 9 ? -36.080 26.927 -16.416 1.00 42.80 29 GLN C N 1
ATOM 642 C CA . GLN B 2 9 ? -36.027 28.033 -17.359 1.00 49.04 29 GLN C CA 1
ATOM 643 C C . GLN B 2 9 ? -36.380 29.329 -16.650 1.00 54.12 29 GLN C C 1
ATOM 644 O O . GLN B 2 9 ? -37.264 29.357 -15.785 1.00 50.59 29 GLN C O 1
ATOM 650 N N . ARG B 2 10 ? -35.703 30.405 -17.033 1.00 46.33 30 ARG C N 1
ATOM 651 C CA . ARG B 2 10 ? -35.936 31.718 -16.446 1.00 49.95 30 ARG C CA 1
ATOM 652 C C . ARG B 2 10 ? -36.394 32.683 -17.528 1.00 52.81 30 ARG C C 1
ATOM 653 O O . ARG B 2 10 ? -35.626 32.987 -18.439 1.00 49.41 30 ARG C O 1
ATOM 661 N N . TYR B 2 11 ? -37.628 33.176 -17.410 1.00 53.09 31 TYR C N 1
ATOM 662 C CA . TYR B 2 11 ? -38.202 34.124 -18.364 1.00 58.99 31 TYR C CA 1
ATOM 663 C C . TYR B 2 11 ? -37.925 35.536 -17.869 1.00 66.93 31 TYR C C 1
ATOM 664 O O . TYR B 2 11 ? -38.310 35.891 -16.747 1.00 62.40 31 TYR C O 1
ATOM 673 N N . LYS B 2 12 ? -37.261 36.336 -18.695 1.00 68.59 32 LYS C N 1
ATOM 674 C CA . LYS B 2 12 ? -37.082 37.749 -18.408 1.00 73.07 32 LYS C CA 1
ATOM 675 C C . LYS B 2 12 ? -37.463 38.541 -19.642 1.00 75.79 32 LYS C C 1
ATOM 676 O O . LYS B 2 12 ? -37.037 38.211 -20.753 1.00 75.12 32 LYS C O 1
ATOM 682 N N . ASP B 2 13 ? -38.288 39.568 -19.436 1.00 81.70 33 ASP C N 1
ATOM 683 C CA . ASP B 2 13 ? -38.702 40.488 -20.499 1.00 92.49 33 ASP C CA 1
ATOM 684 C C . ASP B 2 13 ? -39.135 39.746 -21.763 1.00 89.91 33 ASP C C 1
ATOM 685 O O . ASP B 2 13 ? -38.782 40.120 -22.882 1.00 90.89 33 ASP C O 1
ATOM 690 N N . GLY B 2 14 ? -39.898 38.670 -21.582 1.00 89.53 34 GLY C N 1
ATOM 691 C CA . GLY B 2 14 ? -40.554 38.003 -22.688 1.00 85.67 34 GLY C CA 1
ATOM 692 C C . GLY B 2 14 ? -39.827 36.821 -23.293 1.00 85.13 34 GLY C C 1
ATOM 693 O O . GLY B 2 14 ? -40.402 36.151 -24.159 1.00 87.61 34 GLY C O 1
ATOM 694 N N . ASP B 2 15 ? -38.599 36.528 -22.866 1.00 73.37 35 ASP C N 1
ATOM 695 C CA . ASP B 2 15 ? -37.810 35.464 -23.472 1.00 76.95 35 ASP C CA 1
ATOM 696 C C . ASP B 2 15 ? -37.129 34.636 -22.390 1.00 72.02 35 ASP C C 1
ATOM 697 O O . ASP B 2 15 ? -36.942 35.090 -21.259 1.00 62.45 35 ASP C O 1
ATOM 702 N N . VAL B 2 16 ? -36.740 33.417 -22.762 1.00 53.89 36 VAL C N 1
ATOM 703 C CA . VAL B 2 16 ? -35.888 32.567 -21.943 1.00 57.56 36 VAL C CA 1
ATOM 704 C C . VAL B 2 16 ? -34.465 32.762 -22.445 1.00 59.64 36 VAL C C 1
ATOM 705 O O . VAL B 2 16 ? -34.104 32.247 -23.497 1.00 60.16 36 VAL C O 1
ATOM 709 N N . ASN B 2 17 ? -33.634 33.470 -21.688 1.00 63.40 37 ASN C N 1
ATOM 710 C CA . ASN B 2 17 ? -32.222 33.570 -22.041 1.00 75.38 37 ASN C CA 1
ATOM 711 C C . ASN B 2 17 ? -31.334 32.971 -20.959 1.00 62.83 37 ASN C C 1
ATOM 712 O O . ASN B 2 17 ? -30.115 33.160 -21.001 1.00 63.82 37 ASN C O 1
ATOM 717 N N . ASN B 2 18 ? -31.916 32.245 -20.000 1.00 50.26 38 ASN C N 1
ATOM 718 C CA . ASN B 2 18 ? -31.172 31.593 -18.929 1.00 49.98 38 ASN C CA 1
ATOM 719 C C . ASN B 2 18 ? -31.865 30.284 -18.580 1.00 48.43 38 ASN C C 1
ATOM 720 O O . ASN B 2 18 ? -33.084 30.275 -18.391 1.00 50.69 38 ASN C O 1
ATOM 725 N N . ILE B 2 19 ? -31.099 29.187 -18.492 1.00 43.34 39 ILE C N 1
ATOM 726 C CA . ILE B 2 19 ? -31.590 27.943 -17.900 1.00 43.14 39 ILE C CA 1
ATOM 727 C C . ILE B 2 19 ? -30.563 27.409 -16.902 1.00 53.30 39 ILE C C 1
ATOM 728 O O . ILE B 2 19 ? -29.364 27.680 -17.011 1.00 49.84 39 ILE C O 1
ATOM 733 N N . TYR B 2 20 ? -31.048 26.619 -15.935 1.00 48.07 40 TYR C N 1
ATOM 734 C CA . TYR B 2 20 ? -30.269 26.149 -14.790 1.00 43.61 40 TYR C CA 1
ATOM 735 C C . TYR B 2 20 ? -30.564 24.676 -14.555 1.00 46.94 40 TYR C C 1
ATOM 736 O O . TYR B 2 20 ? -31.710 24.244 -14.692 1.00 47.37 40 TYR C O 1
ATOM 745 N N . THR B 2 21 ? -29.538 23.895 -14.225 1.00 42.68 41 THR C N 1
ATOM 746 C CA . THR B 2 21 ? -29.755 22.484 -13.920 1.00 49.49 41 THR C CA 1
ATOM 747 C C . THR B 2 21 ? -29.948 22.316 -12.421 1.00 55.08 41 THR C C 1
ATOM 748 O O . THR B 2 21 ? -29.421 23.105 -11.629 1.00 50.46 41 THR C O 1
ATOM 752 N N . ALA B 2 22 ? -30.697 21.275 -12.035 1.00 48.07 42 ALA C N 1
ATOM 753 C CA . ALA B 2 22 ? -30.986 21.006 -10.628 1.00 52.19 42 ALA C CA 1
ATOM 754 C C . ALA B 2 22 ? -31.473 19.574 -10.468 1.00 55.30 42 ALA C C 1
ATOM 755 O O . ALA B 2 22 ? -32.110 19.020 -11.363 1.00 59.22 42 ALA C O 1
ATOM 757 N N . ASN B 2 23 ? -31.179 18.987 -9.313 1.00 52.26 43 ASN C N 1
ATOM 758 C CA . ASN B 2 23 ? -31.764 17.707 -8.951 1.00 52.31 43 ASN C CA 1
ATOM 759 C C . ASN B 2 23 ? -33.045 17.945 -8.165 1.00 56.67 43 ASN C C 1
ATOM 760 O O . ASN B 2 23 ? -33.297 19.047 -7.671 1.00 55.97 43 ASN C O 1
ATOM 765 N N . ARG B 2 24 ? -33.873 16.905 -8.074 1.00 55.53 44 ARG C N 1
ATOM 766 C CA . ARG B 2 24 ? -35.061 16.989 -7.232 1.00 49.96 44 ARG C CA 1
ATOM 767 C C . ARG B 2 24 ? -34.679 17.319 -5.794 1.00 50.15 44 ARG C C 1
ATOM 768 O O . ARG B 2 24 ? -33.710 16.782 -5.254 1.00 51.34 44 ARG C O 1
ATOM 776 N N . ASN B 2 25 ? -35.445 18.221 -5.174 1.00 47.06 45 ASN C N 1
ATOM 777 C CA . ASN B 2 25 ? -35.245 18.600 -3.766 1.00 51.26 45 ASN C CA 1
ATOM 778 C C . ASN B 2 25 ? -33.878 19.234 -3.532 1.00 56.01 45 ASN C C 1
ATOM 779 O O . ASN B 2 25 ? -33.302 19.117 -2.447 1.00 57.41 45 ASN C O 1
ATOM 784 N N . GLU B 2 26 ? -33.336 19.896 -4.545 1.00 52.42 46 GLU C N 1
ATOM 785 C CA . GLU B 2 26 ? -32.087 20.628 -4.405 1.00 52.04 46 GLU C CA 1
ATOM 786 C C . GLU B 2 26 ? -32.392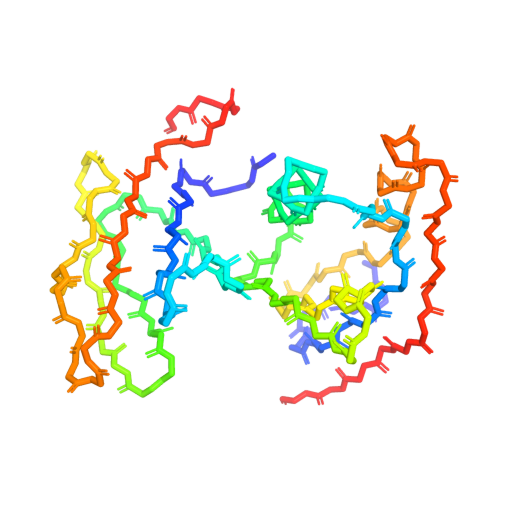 22.109 -4.212 1.00 55.28 46 GLU C C 1
ATOM 787 O O . GLU B 2 26 ? -33.332 22.642 -4.807 1.00 53.09 46 GLU C O 1
ATOM 793 N N . GLU B 2 27 ? -31.608 22.772 -3.373 1.00 45.76 47 GLU C N 1
ATOM 794 C CA . GLU B 2 27 ? -31.599 24.230 -3.329 1.00 46.78 47 GLU C CA 1
ATOM 795 C C . GLU B 2 27 ? -30.455 24.706 -4.206 1.00 46.75 47 GLU C C 1
ATOM 796 O O . GLU B 2 27 ? -29.325 24.237 -4.063 1.00 57.55 47 GLU C O 1
ATOM 802 N N . ILE B 2 28 ? -30.757 25.599 -5.139 1.00 47.00 48 ILE C N 1
ATOM 803 C CA . ILE B 2 28 ? -29.750 26.192 -6.005 1.00 51.21 48 ILE C CA 1
ATOM 804 C C . ILE B 2 28 ? -29.834 27.701 -5.842 1.00 60.24 48 ILE C C 1
ATOM 805 O O . ILE B 2 28 ? -30.729 28.232 -5.176 1.00 58.22 48 ILE C O 1
ATOM 810 N N . THR B 2 29 ? -28.893 28.395 -6.468 1.00 51.97 49 THR C N 1
ATOM 811 C CA . THR B 2 29 ? -28.900 29.846 -6.482 1.00 62.49 49 THR C CA 1
ATOM 812 C C . THR B 2 29 ? -28.969 30.319 -7.923 1.00 58.73 49 THR C C 1
ATOM 813 O O . THR B 2 29 ? -28.217 29.847 -8.782 1.00 58.03 49 THR C O 1
ATOM 817 N N . ILE B 2 30 ? -29.892 31.233 -8.177 1.00 58.98 50 ILE C N 1
ATOM 818 C CA . ILE B 2 30 ? -30.022 31.917 -9.450 1.00 57.67 50 ILE C CA 1
ATOM 819 C C . ILE B 2 30 ? -29.730 33.381 -9.160 1.00 63.53 50 ILE C C 1
ATOM 820 O O . ILE B 2 30 ? -30.476 34.038 -8.419 1.00 67.41 50 ILE C O 1
ATOM 825 N N . GLU B 2 31 ? -28.628 33.878 -9.710 1.00 73.20 51 GLU C N 1
ATOM 826 C CA . GLU B 2 31 ? -28.062 35.179 -9.349 1.00 82.99 51 GLU C CA 1
ATOM 827 C C . GLU B 2 31 ? -27.796 35.112 -7.848 1.00 89.68 51 GLU C C 1
ATOM 828 O O . GLU B 2 31 ? -27.126 34.171 -7.392 1.00 87.69 51 GLU C O 1
ATOM 834 N N . GLU B 2 32 ? -28.294 36.043 -7.052 1.00 97.39 52 GLU C N 1
ATOM 835 C CA . GLU B 2 32 ? -28.104 35.993 -5.612 1.00 90.88 52 GLU C CA 1
ATOM 836 C C . GLU B 2 32 ? -29.304 35.385 -4.886 1.00 75.17 52 GLU C C 1
ATOM 837 O O . GLU B 2 32 ? -29.373 35.463 -3.656 1.00 74.49 52 GLU C O 1
ATOM 843 N N . TYR B 2 33 ? -30.241 34.775 -5.609 1.00 53.35 53 TYR C N 1
ATOM 844 C CA . TYR B 2 33 ? -31.503 34.317 -5.024 1.00 53.44 53 TYR C CA 1
ATOM 845 C C . TYR B 2 33 ? -31.482 32.818 -4.764 1.00 52.11 53 TYR C C 1
ATOM 846 O O . TYR B 2 33 ? -31.089 32.036 -5.637 1.00 54.30 53 TYR C O 1
ATOM 855 N N . LYS B 2 34 ? -31.953 32.425 -3.581 1.00 53.45 54 LYS C N 1
ATOM 856 C CA . LYS B 2 34 ? -32.122 31.014 -3.260 1.00 53.21 54 LYS C CA 1
ATOM 857 C C . LYS B 2 34 ? -33.373 30.462 -3.921 1.00 54.33 54 LYS C C 1
ATOM 858 O O . LYS B 2 34 ? -34.445 31.071 -3.868 1.00 53.70 54 LYS C O 1
ATOM 864 N N . VAL B 2 35 ? -33.242 29.286 -4.524 1.00 50.66 55 VAL C N 1
ATOM 865 C CA . VAL B 2 35 ? -34.347 28.626 -5.203 1.00 42.65 55 VAL C CA 1
ATOM 866 C C . VAL B 2 35 ? -34.393 27.175 -4.760 1.00 43.10 55 VAL C C 1
ATOM 867 O O . VAL B 2 35 ? -33.368 26.490 -4.780 1.00 50.37 55 VAL C O 1
ATOM 871 N N . PHE B 2 36 ? -35.577 26.703 -4.386 1.00 40.20 56 PHE C N 1
ATOM 872 C CA . PHE B 2 36 ? -35.802 25.302 -4.059 1.00 42.58 56 PHE C CA 1
ATOM 873 C C . PHE B 2 36 ? -36.524 24.622 -5.214 1.00 46.48 56 PHE C C 1
ATOM 874 O O . PHE B 2 36 ? -37.587 25.079 -5.645 1.00 44.43 56 PHE C O 1
ATOM 882 N N . VAL B 2 37 ? -35.945 23.542 -5.721 1.00 41.38 57 VAL C N 1
ATOM 883 C CA . VAL B 2 37 ? -36.552 22.736 -6.778 1.00 45.35 57 VAL C CA 1
ATOM 884 C C . VAL B 2 37 ? -37.084 21.470 -6.122 1.00 44.90 57 VAL C C 1
ATOM 885 O O . VAL B 2 37 ? -36.301 20.697 -5.558 1.00 46.47 57 VAL C O 1
ATOM 889 N N . ASN B 2 38 ? -38.405 21.257 -6.170 1.00 43.83 58 ASN C N 1
ATOM 890 C CA . ASN B 2 38 ? -38.999 20.182 -5.378 1.00 44.98 58 ASN C CA 1
ATOM 891 C C . ASN B 2 38 ? -38.935 18.852 -6.141 1.00 57.44 58 ASN C C 1
ATOM 892 O O . ASN B 2 38 ? -38.229 18.712 -7.144 1.00 59.54 58 ASN C O 1
ATOM 897 N N . GLU B 2 39 ? -39.683 17.850 -5.661 1.00 54.75 59 GLU C N 1
ATOM 898 C CA . GLU B 2 39 ? -39.571 16.493 -6.192 1.00 53.92 59 GLU C CA 1
ATOM 899 C C . GLU B 2 39 ? -40.218 16.331 -7.563 1.00 56.52 59 GLU C C 1
ATOM 900 O O . GLU B 2 39 ? -39.990 15.308 -8.220 1.00 55.36 59 GLU C O 1
ATOM 906 N N . ALA B 2 40 ? -41.003 17.310 -8.009 1.00 51.76 60 ALA C N 1
ATOM 907 C CA . ALA B 2 40 ? -41.566 17.337 -9.350 1.00 56.38 60 ALA C CA 1
ATOM 908 C C . ALA B 2 40 ? -40.824 18.311 -10.253 1.00 55.05 60 ALA C C 1
ATOM 909 O O . ALA B 2 40 ? -41.377 18.751 -11.265 1.00 61.25 60 ALA C O 1
ATOM 911 N N . CYS B 2 41 ? -39.592 18.675 -9.889 1.00 52.30 61 CYS C N 1
ATOM 912 C CA . CYS B 2 41 ? -38.772 19.624 -10.637 1.00 47.09 61 CYS C CA 1
ATOM 913 C C . CYS B 2 41 ? -39.402 21.016 -10.725 1.00 54.13 61 CYS C C 1
ATOM 914 O O . CYS B 2 41 ? -39.063 21.788 -11.623 1.00 52.72 61 CYS C O 1
ATOM 917 N N . HIS B 2 42 ? -40.313 21.393 -9.775 1.00 44.09 62 HIS C N 1
ATOM 918 C CA . HIS B 2 42 ? -40.879 22.743 -9.854 1.00 44.35 62 HIS C CA 1
ATOM 919 C C . HIS B 2 42 ? -40.097 23.707 -8.967 1.00 48.48 62 HIS C C 1
ATOM 920 O O . HIS B 2 42 ? -39.807 23.382 -7.808 1.00 45.31 62 HIS C O 1
ATOM 927 N N . PRO B 2 43 ? -39.740 24.885 -9.465 1.00 50.13 63 PRO C N 1
ATOM 928 C CA . PRO B 2 43 ? -38.906 25.808 -8.689 1.00 44.91 63 PRO C CA 1
ATOM 929 C C . PRO B 2 43 ? -39.727 26.770 -7.849 1.00 54.97 63 PRO C C 1
ATOM 930 O O . PRO B 2 43 ? -40.855 27.126 -8.186 1.00 45.05 63 PRO C O 1
ATOM 934 N N . TYR B 2 44 ? -39.141 27.178 -6.713 1.00 43.62 64 TYR C N 1
ATOM 935 C CA . TYR B 2 44 ? -39.779 28.132 -5.816 1.00 44.00 64 TYR C CA 1
ATOM 936 C C . TYR B 2 44 ? -38.681 29.039 -5.276 1.00 48.88 64 TYR C C 1
ATOM 937 O O . TYR B 2 44 ? -37.629 28.538 -4.846 1.00 48.77 64 TYR C O 1
ATOM 946 N N . PRO B 2 45 ? -38.890 30.360 -5.262 1.00 43.25 65 PRO C N 1
ATOM 947 C CA . PRO B 2 45 ? -40.158 30.981 -5.644 1.00 42.46 65 PRO C CA 1
ATOM 948 C C . PRO B 2 45 ? -40.350 31.009 -7.159 1.00 44.13 65 PRO C C 1
ATOM 949 O O . PRO B 2 45 ? -39.377 30.915 -7.902 1.00 46.09 65 PRO C O 1
ATOM 953 N N . VAL B 2 46 ? -41.606 31.083 -7.595 1.00 46.96 66 VAL C N 1
ATOM 954 C CA . VAL B 2 46 ? -41.918 31.128 -9.022 1.00 48.56 66 VAL C CA 1
ATOM 955 C C . VAL B 2 46 ? -41.544 32.479 -9.605 1.00 49.32 66 VAL C C 1
ATOM 956 O O . VAL B 2 46 ? -40.961 32.564 -10.694 1.00 50.73 66 VAL C O 1
ATOM 960 N N . ILE B 2 47 ? -41.906 33.556 -8.909 1.00 49.39 67 ILE C N 1
ATOM 961 C CA . ILE B 2 47 ? -41.507 34.915 -9.259 1.00 49.54 67 ILE C CA 1
ATOM 962 C C . ILE B 2 47 ? -40.294 35.280 -8.415 1.00 52.73 67 ILE C C 1
ATOM 963 O O . ILE B 2 47 ? -40.369 35.289 -7.180 1.00 49.93 67 ILE C O 1
ATOM 968 N N . LEU B 2 48 ? -39.184 35.598 -9.064 1.00 51.77 68 LEU C N 1
ATOM 969 C CA . LEU B 2 48 ? -38.003 36.057 -8.345 1.00 51.41 68 LEU C CA 1
ATOM 970 C C . LEU B 2 48 ? -38.159 37.535 -7.989 1.00 57.62 68 LEU C C 1
ATOM 971 O O . LEU B 2 48 ? -39.034 38.217 -8.532 1.00 58.70 68 LEU C O 1
ATOM 976 N N . PRO B 2 49 ? -37.337 38.057 -7.069 1.00 64.45 69 PRO C N 1
ATOM 977 C CA . PRO B 2 49 ? -37.499 39.467 -6.670 1.00 61.01 69 PRO C CA 1
ATOM 978 C C . PRO B 2 49 ? -37.306 40.462 -7.806 1.00 62.63 69 PRO C C 1
ATOM 979 O O . PRO B 2 49 ? -37.829 41.575 -7.719 1.00 66.27 69 PRO C O 1
ATOM 983 N N . ASP B 2 50 ? -36.577 40.112 -8.862 1.00 63.62 70 ASP C N 1
ATOM 984 C CA . ASP B 2 50 ? -36.456 40.972 -10.033 1.00 60.49 70 ASP C CA 1
ATOM 985 C C . ASP B 2 50 ? -37.606 40.777 -11.023 1.00 65.50 70 ASP C C 1
ATOM 986 O O . ASP B 2 50 ? -37.536 41.283 -12.148 1.00 66.66 70 ASP C O 1
ATOM 991 N N . ARG B 2 51 ? -38.637 40.025 -10.630 1.00 62.30 71 ARG C N 1
ATOM 992 C CA . ARG B 2 51 ? -39.831 39.733 -11.418 1.00 63.74 71 ARG C CA 1
ATOM 993 C C . ARG B 2 51 ? -39.561 38.847 -12.632 1.00 61.14 71 ARG C C 1
ATOM 994 O O . ARG B 2 51 ? -40.425 38.723 -13.508 1.00 54.03 71 ARG C O 1
ATOM 1002 N N . SER B 2 52 ? -38.399 38.196 -12.712 1.00 53.09 72 SER C N 1
ATOM 1003 C CA . SER B 2 52 ? -38.281 37.109 -13.673 1.00 53.11 72 SER C CA 1
ATOM 1004 C C . SER B 2 52 ? -39.032 35.887 -13.142 1.00 50.04 72 SER C C 1
ATOM 1005 O O . SER B 2 52 ? -39.302 35.769 -11.947 1.00 53.56 72 SER C O 1
AT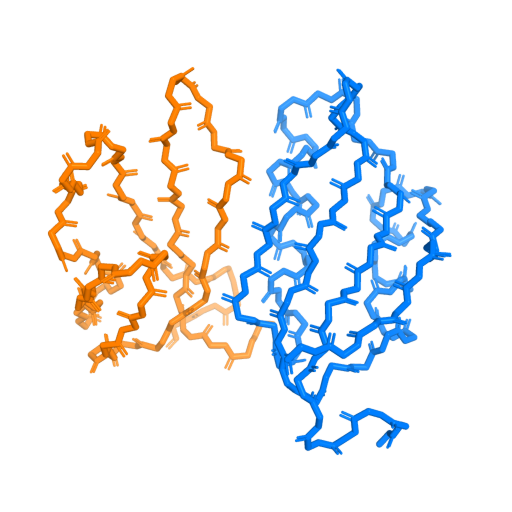OM 1008 N N . VAL B 2 53 ? -39.412 34.992 -14.051 1.00 49.50 73 VAL C N 1
ATOM 1009 C CA . VAL B 2 53 ? -40.340 33.909 -13.746 1.00 47.37 73 VAL C CA 1
ATOM 1010 C C . VAL B 2 53 ? -39.646 32.588 -14.029 1.00 48.37 73 VAL C C 1
ATOM 1011 O O . VAL B 2 53 ? -39.017 32.424 -15.080 1.00 45.75 73 VAL C O 1
ATOM 1015 N N . LEU B 2 54 ? -39.778 31.647 -13.104 1.00 42.70 74 LEU C N 1
ATOM 1016 C CA . LEU B 2 54 ? -39.097 30.366 -13.180 1.00 38.05 74 LEU C CA 1
ATOM 1017 C C . LEU B 2 54 ? -40.086 29.267 -13.513 1.00 45.47 74 LEU C C 1
ATOM 1018 O O . LEU B 2 54 ? -41.203 29.241 -12.985 1.00 42.48 74 LEU C O 1
ATOM 1023 N N . SER B 2 55 ? -39.643 28.342 -14.351 1.00 39.67 75 SER C N 1
ATOM 1024 C CA . SER B 2 55 ? -40.434 27.204 -14.796 1.00 47.06 75 SER C CA 1
ATOM 1025 C C . SER B 2 55 ? -39.504 26.001 -14.864 1.00 53.53 75 SER C C 1
ATOM 1026 O O . SER B 2 55 ? -38.368 26.127 -15.329 1.00 58.17 75 SER C O 1
ATOM 1029 N N . GLY B 2 56 ? -39.965 24.844 -14.414 1.00 45.16 76 GLY C N 1
ATOM 1030 C CA . GLY B 2 56 ? -39.089 23.688 -14.314 1.00 50.21 76 GLY C CA 1
ATOM 1031 C C . GLY B 2 56 ? -39.742 22.430 -14.838 1.00 51.77 76 GLY C C 1
ATOM 1032 O O . GLY B 2 56 ? -40.965 22.286 -14.819 1.00 56.30 76 GLY C O 1
ATOM 1033 N N . ASP B 2 57 ? -38.900 21.505 -15.301 1.00 52.81 77 ASP C N 1
ATOM 1034 C CA . ASP B 2 57 ? -39.380 20.204 -15.752 1.00 53.19 77 ASP C CA 1
ATOM 1035 C C . ASP B 2 57 ? -38.233 19.199 -15.713 1.00 60.10 77 ASP C C 1
ATOM 1036 O O . ASP B 2 57 ? -37.055 19.572 -15.653 1.00 55.78 77 ASP C O 1
ATOM 1041 N N . PHE B 2 58 ? -38.598 17.915 -15.725 1.00 52.05 78 PHE C N 1
ATOM 1042 C CA . PHE B 2 58 ? -37.616 16.862 -15.927 1.00 57.34 78 PHE C CA 1
ATOM 1043 C C . PHE B 2 58 ? -36.953 17.017 -17.286 1.00 57.12 78 PHE C C 1
ATOM 1044 O O . PHE B 2 58 ? -37.574 17.460 -18.254 1.00 66.24 78 PHE C O 1
ATOM 1052 N N . THR B 2 59 ? -35.675 16.659 -17.356 1.00 63.48 79 THR C N 1
ATOM 1053 C CA . THR B 2 59 ? -35.009 16.641 -18.646 1.00 67.90 79 THR C CA 1
ATOM 1054 C C . THR B 2 59 ? -35.572 15.510 -19.507 1.00 80.06 79 THR C C 1
ATOM 1055 O O . THR B 2 59 ? -36.158 14.542 -19.009 1.00 73.92 79 THR C O 1
ATOM 1059 N N . SER B 2 60 ? -35.389 15.644 -20.824 1.00 80.60 80 SER C N 1
ATOM 1060 C CA . SER B 2 60 ? -35.865 14.610 -21.735 1.00 97.58 80 SER C CA 1
ATOM 1061 C C . SER B 2 60 ? -35.127 13.286 -21.552 1.00 110.53 80 SER C C 1
ATOM 1062 O O . SER B 2 60 ? -35.585 12.264 -22.074 1.00 115.63 80 SER C O 1
ATOM 1065 N N . ALA B 2 61 ? -34.009 13.277 -20.817 1.00 113.00 81 ALA C N 1
ATOM 1066 C CA . ALA B 2 61 ? -33.323 12.053 -20.414 1.00 115.60 81 ALA C CA 1
ATOM 1067 C C . ALA B 2 61 ? -33.895 11.450 -19.130 1.00 131.52 81 ALA C C 1
ATOM 1068 O O . ALA B 2 61 ? -33.149 10.820 -18.366 1.00 134.28 81 ALA C O 1
ATOM 1070 N N . TYR B 2 62 ? -35.193 11.667 -18.869 1.00 134.88 82 TYR C N 1
ATOM 1071 C CA . TYR B 2 62 ? -35.991 11.043 -17.811 1.00 122.89 82 TYR C CA 1
ATOM 1072 C C . TYR B 2 62 ? -35.744 11.685 -16.448 1.00 120.90 82 TYR C C 1
ATOM 1073 O O . TYR B 2 62 ? -35.014 12.677 -16.340 1.00 115.82 82 TYR C O 1
ATOM 1082 N N . ALA B 2 63 ? -36.370 11.133 -15.408 1.00 121.18 83 ALA C N 1
ATOM 1083 C CA . ALA B 2 63 ? -36.371 11.732 -14.070 1.00 107.46 83 ALA C CA 1
ATOM 1084 C C . ALA B 2 63 ? -35.021 11.625 -13.380 1.00 103.34 83 ALA C C 1
ATOM 1085 O O . ALA B 2 63 ? -34.967 11.354 -12.181 1.00 105.49 83 ALA C O 1
#

Solvent-accessible surface area: 7859 Å² total; per-residue (Å²): 97,99,29,97,45,84,98,0,66,0,9,0,73,3,96,8,102,63,40,177,20,41,58,92,0,2,49,32,0,2,32,8,102,6,0,49,24,0,70,10,41,36,161,100,93,38,90,0,17,0,25,0,140,31,0,54,21,116,122,0,10,48,15,0,119,121,103,16,52,126,6,93,78,67,80,59,78,108,121,64,81,35,30,0,29,0,61,7,88,91,141,75,67,37,38,30,6,20,8,0,55,108,90,50,142,22,97,0,108,135,42,171,2,87,0,27,109,36,0,86,6,101,60,68,94,3,99,45,204,1,55,5,46,12,94,76,17,118,59,186,64

GO terms:
  GO:0005829 cytosol (C, EXP)
  GO:0062207 regulation of pattern recognition receptor signaling pathway (P, EXP)
  GO:0002758 innate immune response-activating signaling pathway (P, IDA)
  GO:0005737 cytoplasm (C, IDA)
  GO:0042742 defense response to bacterium (P, IDA)
  GO:0009626 plant-type hypersensitive response (P, IMP)
  GO:0005515 protein binding (F, IPI)

Radius of gyration: 14.27 Å; Cα contacts (8 Å, |Δi|>4): 337; chains: 2; bounding box: 34×30×34 Å

Foldseek 3Di:
DVQAFFKKKWKKFAQQQDPVSLVVLQVLLCPFPFWDHWDQDDPNSGMITTIGGGGDVVVSQVRRCVVRVDMGTDDMDGD/DPAFKKKFKDDPHDTPDIDGHHAQDWDDDPNDIWGQHNQRAIPPQQDPVRIGMGMHTDPVHD

CATH classification: 3.30.70.100

Organism: Oryza sativa subsp. japonica (NCBI:txid39947)

Sequence (141 aa):
SALTGQRTKIVVKVHMPCGKSRAKAMALAASVNGVDSVEITGEDKDRLVVVGRGIDPVRLVALLREKCGLAELLMVELVAWKDCIIQRYKDGDVNNIYTANRNEEITIEEYKVFVNEACHPYPVILPDRSVLSGDFTSAYA

InterPro domains:
  IPR002182 NB-ARC [PF00931] (182-354)
  IPR006121 Heavy metal-associated domain, HMA [PS50846] (997-1066)
  IPR027417 P-loop containing nucleoside triphosphate hydrolase [G3DSA:3.40.50.300] (168-328)
  IPR027417 P-loop containing nucleoside triphosphate hydrolase [SSF52540] (170-439)
  IPR032675 Leucine-rich repeat domain superfamily [G3DSA:3.80.10.10] (529-895)
  IPR041118 Disease resistance, N-terminal [PF18052] (11-86)
  IPR042197 Apoptotic protease-activating factors, helical domain [G3DSA:1.10.8.430] (339-429)
  IPR044974 Disease resistance protein, plants [PTHR23155] (41-898)
  IPR055414 Disease resistance R13L4/SHOC-2-like, LRR domain [PF23598] (562-923)
  IPR058922 Disease resistance protein, winged helix domain [PF23559] (441-512)